Protein AF-A0A923V362-F1 (afdb_monomer_lite)

Radius of gyration: 13.45 Å; chains: 1; bounding box: 31×27×37 Å

Sequence (119 aa):
MTKYFVSGIDTGIGKTFVSAILTEKLHADYWKPIQSGDLEQSDSKTVASLISNKTTFIHPETYRLTQPISPHLSARVDGLSIDLAKMTIPETQNHLIVEGAGGLMVPLNDNDLIIDLIK

pLDDT: mean 95.7, std 3.5, range [75.44, 98.75]

Structure (mmCIF, N/CA/C/O backbone):
data_AF-A0A923V362-F1
#
_entry.id   AF-A0A923V362-F1
#
loop_
_atom_site.group_PDB
_atom_site.id
_atom_site.type_symbol
_atom_site.label_atom_id
_atom_site.label_alt_id
_atom_site.label_comp_id
_atom_site.label_asym_id
_atom_site.label_entity_id
_atom_site.label_seq_id
_atom_site.pdbx_PDB_ins_code
_atom_site.Cartn_x
_atom_site.Cartn_y
_atom_site.Cartn_z
_atom_site.occupancy
_atom_site.B_iso_or_equiv
_atom_site.auth_seq_id
_atom_site.auth_comp_id
_atom_site.auth_asym_id
_atom_site.auth_atom_id
_atom_site.pdbx_PDB_model_num
ATOM 1 N N . MET A 1 1 ? -15.784 -8.197 9.827 1.00 85.31 1 MET A N 1
ATOM 2 C CA . MET A 1 1 ? -15.314 -6.829 9.542 1.00 85.31 1 MET A CA 1
ATOM 3 C C . MET A 1 1 ? -15.283 -6.578 8.048 1.00 85.31 1 MET A C 1
ATOM 5 O O . MET A 1 1 ? -15.047 -7.515 7.293 1.00 85.31 1 MET A O 1
ATOM 9 N N . THR A 1 2 ? -15.550 -5.342 7.633 1.00 95.25 2 THR A N 1
ATOM 10 C CA . THR A 1 2 ? -15.623 -4.953 6.212 1.00 95.25 2 THR A CA 1
ATOM 11 C C . THR A 1 2 ? -14.265 -4.487 5.700 1.00 95.25 2 THR A C 1
ATOM 13 O O . THR A 1 2 ? -13.567 -3.752 6.400 1.00 95.25 2 THR A O 1
ATOM 16 N N . LYS A 1 3 ? -13.921 -4.894 4.477 1.00 96.69 3 LYS A N 1
ATOM 17 C CA . LYS A 1 3 ? -12.735 -4.446 3.744 1.00 96.69 3 LYS A CA 1
ATOM 18 C C . LYS A 1 3 ? -13.170 -3.420 2.702 1.00 96.69 3 LYS A C 1
ATOM 20 O O . LYS A 1 3 ? -14.131 -3.667 1.976 1.00 96.69 3 LYS A O 1
ATOM 25 N N . TYR A 1 4 ? -12.478 -2.293 2.639 1.00 97.44 4 TYR A N 1
ATOM 26 C CA . TYR A 1 4 ? -12.730 -1.224 1.679 1.00 97.44 4 TYR A CA 1
ATOM 27 C C . TYR A 1 4 ? -11.495 -1.042 0.813 1.00 97.44 4 TYR A C 1
ATOM 29 O O . TYR A 1 4 ? -10.394 -0.900 1.339 1.00 97.44 4 TYR A O 1
ATOM 37 N N . PHE A 1 5 ? -11.678 -1.020 -0.503 1.00 97.56 5 PHE A N 1
ATOM 38 C CA . PHE A 1 5 ? -10.605 -0.698 -1.432 1.00 97.56 5 PHE A CA 1
ATOM 39 C C . PHE A 1 5 ? -10.725 0.763 -1.864 1.00 97.56 5 PHE A C 1
ATOM 41 O O . PHE A 1 5 ? -11.736 1.166 -2.444 1.00 97.56 5 PHE A O 1
ATOM 48 N N . VAL A 1 6 ? -9.699 1.561 -1.584 1.00 97.56 6 VAL A N 1
ATOM 49 C CA . VAL A 1 6 ? -9.603 2.957 -2.012 1.00 97.56 6 VAL A CA 1
ATOM 50 C C . VAL A 1 6 ? -8.814 2.996 -3.310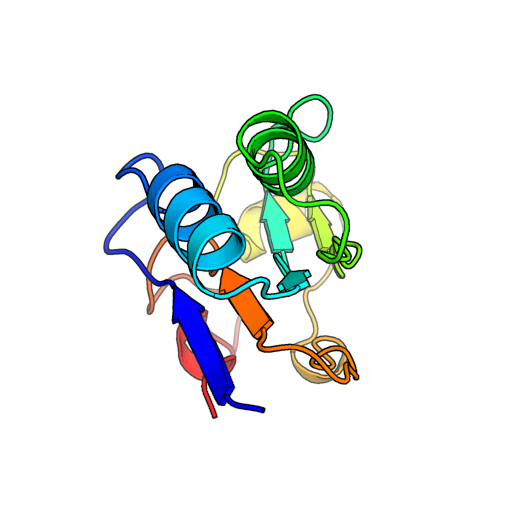 1.00 97.56 6 VAL A C 1
ATOM 52 O O . VAL A 1 6 ? -7.610 2.737 -3.341 1.00 97.56 6 VAL A O 1
ATOM 55 N N . SER A 1 7 ? -9.513 3.331 -4.390 1.00 95.31 7 SER A N 1
ATOM 56 C CA . SER A 1 7 ? -8.922 3.522 -5.710 1.00 95.31 7 SER A CA 1
ATOM 57 C C . SER A 1 7 ? -8.987 4.983 -6.144 1.00 95.31 7 SER A C 1
ATOM 59 O O . SER A 1 7 ? -9.604 5.828 -5.496 1.00 95.31 7 SER A O 1
ATOM 61 N N . GLY A 1 8 ? -8.337 5.283 -7.260 1.00 90.31 8 GLY A N 1
ATOM 62 C CA . GLY A 1 8 ? -8.315 6.597 -7.877 1.00 90.31 8 GLY A CA 1
ATOM 63 C C . GLY A 1 8 ? -8.228 6.496 -9.390 1.00 90.31 8 GLY A C 1
ATOM 64 O O . GLY A 1 8 ? -8.052 5.416 -9.948 1.00 90.31 8 GLY A O 1
ATOM 65 N N . ILE A 1 9 ? -8.345 7.638 -10.056 1.00 89.38 9 ILE A N 1
ATOM 66 C CA . ILE A 1 9 ? -8.104 7.736 -11.500 1.00 89.38 9 ILE A CA 1
ATOM 67 C C . ILE A 1 9 ? -6.638 8.046 -11.820 1.00 89.38 9 ILE A C 1
ATOM 69 O O . ILE A 1 9 ? -6.192 7.754 -12.922 1.00 89.38 9 ILE A O 1
ATOM 73 N N . ASP A 1 10 ? -5.891 8.599 -10.856 1.00 84.38 10 ASP A N 1
ATOM 74 C CA . ASP A 1 10 ? -4.486 8.972 -11.021 1.00 84.38 10 ASP A CA 1
ATOM 75 C C . ASP A 1 10 ? -3.748 9.061 -9.665 1.00 84.38 10 ASP A C 1
ATOM 77 O O . ASP A 1 10 ? -4.324 8.872 -8.582 1.00 84.38 10 ASP A O 1
ATOM 81 N N . THR A 1 11 ? -2.450 9.333 -9.712 1.00 85.12 11 THR A N 1
ATOM 82 C CA . THR A 1 11 ? -1.577 9.643 -8.575 1.00 85.12 11 THR A CA 1
ATOM 83 C C . THR A 1 11 ? -1.797 11.085 -8.105 1.00 85.12 11 THR A C 1
ATOM 85 O O . THR A 1 11 ? -2.177 11.952 -8.880 1.00 85.12 11 THR A O 1
ATOM 88 N N . GLY A 1 12 ? -1.612 11.359 -6.809 1.00 86.62 12 GLY A N 1
ATOM 89 C CA . GLY A 1 12 ? -1.703 12.725 -6.269 1.00 86.62 12 GLY A CA 1
ATOM 90 C C . GLY A 1 12 ? -3.118 13.306 -6.128 1.00 86.62 12 GLY A C 1
ATOM 91 O O . GLY A 1 12 ? -3.267 14.411 -5.624 1.00 86.62 12 GLY A O 1
ATOM 92 N N . ILE A 1 13 ? -4.170 12.563 -6.485 1.00 92.88 13 ILE A N 1
ATOM 93 C CA . ILE A 1 13 ? -5.564 13.047 -6.416 1.00 92.88 13 ILE A CA 1
ATOM 94 C C . ILE A 1 13 ? -6.172 13.064 -4.998 1.00 92.88 13 ILE A C 1
ATOM 96 O O . ILE A 1 13 ? -7.352 13.363 -4.843 1.00 92.88 13 ILE A O 1
ATOM 100 N N . GLY A 1 14 ? -5.403 12.688 -3.970 1.00 95.00 14 GLY A N 1
ATOM 101 C CA . GLY A 1 14 ? -5.858 12.679 -2.574 1.00 95.00 14 GLY A CA 1
ATOM 102 C C . GLY A 1 14 ? -6.316 11.327 -2.011 1.00 95.00 14 GLY A C 1
ATOM 103 O O . GLY A 1 14 ? -6.962 11.317 -0.966 1.00 95.00 14 GLY A O 1
ATOM 104 N N . LYS A 1 15 ? -5.970 10.191 -2.643 1.00 96.62 15 LYS A N 1
ATOM 105 C CA . LYS A 1 15 ? -6.287 8.841 -2.121 1.00 96.62 15 LYS A CA 1
ATOM 106 C C . LYS A 1 15 ? -5.859 8.669 -0.664 1.00 96.62 15 LYS A C 1
ATOM 108 O O . LYS A 1 15 ? -6.704 8.385 0.171 1.00 96.62 15 LYS A O 1
ATOM 113 N N . THR A 1 16 ? -4.599 8.956 -0.352 1.00 97.50 16 THR A N 1
ATOM 114 C CA . THR A 1 16 ? -4.025 8.810 0.992 1.00 97.50 16 THR A CA 1
ATOM 115 C C . THR A 1 16 ? -4.760 9.632 2.048 1.00 97.50 16 THR A C 1
ATOM 117 O O . THR A 1 16 ? -4.980 9.175 3.167 1.00 97.50 16 THR A O 1
ATOM 120 N N . PHE A 1 17 ? -5.201 10.838 1.687 1.00 97.94 17 PHE A N 1
ATOM 121 C CA . PHE A 1 17 ? -5.980 11.690 2.583 1.00 97.94 17 PHE A CA 1
ATOM 122 C C . PHE A 1 17 ? -7.370 11.098 2.856 1.00 97.94 17 PHE A C 1
ATOM 124 O O . PHE A 1 17 ? -7.806 11.036 4.006 1.00 97.94 17 PHE A O 1
ATOM 131 N N . VAL A 1 18 ? -8.047 10.600 1.816 1.00 98.31 18 VAL A N 1
ATOM 132 C CA . VAL A 1 18 ? -9.328 9.891 1.960 1.00 98.31 18 VAL A CA 1
ATOM 133 C C . VAL A 1 18 ? -9.152 8.609 2.775 1.00 98.31 18 VAL A C 1
ATOM 135 O O . VAL A 1 18 ? -9.954 8.354 3.672 1.00 98.31 18 VAL A O 1
ATOM 138 N N . SER A 1 19 ? -8.088 7.841 2.528 1.00 98.56 19 SER A N 1
ATOM 139 C CA . SER A 1 19 ? -7.738 6.663 3.320 1.00 98.56 19 SER A CA 1
ATOM 140 C C . SER A 1 19 ? -7.590 7.019 4.795 1.00 98.56 19 SER A C 1
ATOM 142 O O . SER A 1 19 ? -8.212 6.368 5.622 1.00 98.56 19 SER A O 1
ATOM 144 N N . ALA A 1 20 ? -6.857 8.085 5.137 1.00 98.69 20 ALA A N 1
ATOM 145 C CA . ALA A 1 20 ? -6.697 8.527 6.524 1.00 98.69 20 ALA A CA 1
ATOM 146 C C . ALA A 1 20 ? -8.038 8.874 7.194 1.00 98.69 20 ALA A C 1
ATOM 148 O O . ALA A 1 20 ? -8.281 8.464 8.329 1.00 98.69 20 ALA A O 1
ATOM 149 N N . ILE A 1 21 ? -8.939 9.569 6.487 1.00 98.62 21 ILE A N 1
ATOM 150 C CA . ILE A 1 21 ? -10.287 9.880 6.995 1.00 98.62 21 ILE A CA 1
ATOM 151 C C . ILE A 1 21 ? -11.072 8.597 7.287 1.00 98.62 21 ILE A C 1
ATOM 153 O O . ILE A 1 21 ? -11.686 8.480 8.350 1.00 98.62 21 ILE A O 1
ATOM 157 N N . LEU A 1 22 ? -11.071 7.643 6.351 1.00 98.56 22 LEU A N 1
ATOM 158 C CA . LEU A 1 22 ? -11.789 6.377 6.503 1.00 98.56 22 LEU A CA 1
ATOM 159 C C . LEU A 1 22 ? -11.202 5.540 7.642 1.00 98.56 22 LEU A C 1
ATOM 161 O O . LEU A 1 22 ? -11.956 5.049 8.480 1.00 98.56 22 LEU A O 1
ATOM 165 N N . THR A 1 23 ? -9.875 5.442 7.709 1.00 98.75 23 THR A N 1
ATOM 166 C CA . THR A 1 23 ? -9.136 4.775 8.785 1.00 98.75 23 THR A CA 1
ATOM 167 C C . THR A 1 23 ? -9.518 5.351 10.148 1.00 98.75 23 THR A C 1
ATOM 169 O O . THR A 1 23 ? -9.928 4.605 11.036 1.00 98.75 23 THR A O 1
ATOM 172 N N . GLU A 1 24 ? -9.490 6.680 10.298 1.00 98.56 24 GLU A N 1
ATOM 173 C CA . GLU A 1 24 ? -9.848 7.357 11.550 1.00 98.56 24 GLU A CA 1
ATOM 174 C C . GLU A 1 24 ? -11.309 7.122 11.946 1.00 98.56 24 GLU A C 1
ATOM 176 O O . GLU A 1 24 ? -11.597 6.807 13.100 1.00 98.56 24 GLU A O 1
ATOM 181 N N . LYS A 1 25 ? -12.251 7.292 11.011 1.00 98.31 25 LYS A N 1
ATOM 182 C CA . LYS A 1 25 ? -13.688 7.228 11.326 1.00 98.31 25 LYS A CA 1
ATOM 183 C C . LYS A 1 25 ? -14.211 5.823 11.543 1.00 98.31 25 LYS A C 1
ATOM 185 O O . LYS A 1 25 ? -15.165 5.656 12.297 1.00 98.31 25 LYS A O 1
ATOM 190 N N . LEU A 1 26 ? -13.613 4.836 10.891 1.00 98.00 26 LEU A N 1
ATOM 191 C CA . LEU A 1 26 ? -14.022 3.441 11.017 1.00 98.00 26 LEU A CA 1
ATOM 192 C C . LEU A 1 26 ? -13.208 2.686 12.065 1.00 98.00 26 LEU A C 1
ATOM 194 O O . LEU A 1 26 ? -13.483 1.508 12.282 1.00 98.00 26 LEU A O 1
ATOM 198 N N . HIS A 1 27 ? -12.215 3.334 12.691 1.00 97.62 27 HIS A N 1
ATOM 199 C CA . HIS A 1 27 ? -11.222 2.659 13.529 1.00 97.62 27 HIS A CA 1
ATOM 200 C C . HIS A 1 27 ? -10.621 1.444 12.803 1.00 97.62 27 HIS A C 1
ATOM 202 O O . HIS A 1 27 ? -10.443 0.373 13.386 1.00 97.62 27 HIS A O 1
ATOM 208 N N . ALA A 1 28 ? -10.407 1.601 11.496 1.00 98.50 28 ALA A N 1
ATOM 209 C CA . ALA A 1 28 ? -9.959 0.540 10.616 1.00 98.50 28 ALA A CA 1
ATOM 210 C C . ALA A 1 28 ? -8.441 0.412 10.678 1.00 98.50 28 ALA A C 1
ATOM 212 O O . ALA A 1 28 ? -7.736 1.392 10.881 1.00 98.50 28 ALA A O 1
ATOM 213 N N . ASP A 1 29 ? -7.939 -0.781 10.411 1.00 98.75 29 ASP A N 1
ATOM 214 C CA . ASP A 1 29 ? -6.554 -0.956 10.018 1.00 98.75 29 ASP A CA 1
ATOM 215 C C . ASP A 1 29 ? -6.333 -0.411 8.606 1.00 98.75 29 ASP A C 1
ATOM 217 O O . ASP A 1 29 ? -7.259 -0.321 7.792 1.00 98.75 29 ASP A O 1
ATOM 221 N N . TYR A 1 30 ? -5.084 -0.087 8.297 1.00 98.75 30 TYR A N 1
ATOM 222 C CA . TYR A 1 30 ? -4.685 0.415 6.989 1.00 98.75 30 TYR A CA 1
ATOM 223 C C . TYR A 1 30 ? -3.620 -0.480 6.372 1.00 98.75 30 TYR A C 1
ATOM 225 O O . TYR A 1 30 ? -2.694 -0.920 7.054 1.00 98.75 30 TYR A O 1
ATOM 233 N N . TRP A 1 31 ? -3.726 -0.707 5.068 1.00 98.44 31 TRP A N 1
ATOM 234 C CA . TRP A 1 31 ? -2.714 -1.398 4.290 1.00 98.44 31 TRP A CA 1
ATOM 235 C C . TRP A 1 31 ? -2.584 -0.776 2.904 1.00 98.44 31 TRP A C 1
ATOM 237 O O . TRP A 1 31 ? -3.556 -0.679 2.154 1.00 98.44 31 TRP A O 1
ATOM 247 N N . LYS A 1 32 ? -1.357 -0.410 2.537 1.00 97.69 32 LYS A N 1
ATOM 248 C CA . LYS A 1 32 ? -0.994 -0.074 1.163 1.00 97.69 32 LYS A CA 1
ATOM 249 C C . LYS A 1 32 ? -0.103 -1.191 0.619 1.00 97.69 32 LYS A C 1
ATOM 251 O O . LYS A 1 32 ? 1.063 -1.256 0.998 1.00 97.69 32 LYS A O 1
ATOM 256 N N . PRO A 1 33 ? -0.604 -2.080 -0.256 1.00 97.19 33 PRO A N 1
ATOM 257 C CA . PRO A 1 33 ? 0.162 -3.247 -0.698 1.00 97.19 33 PRO A CA 1
ATOM 258 C C . PRO A 1 33 ? 1.475 -2.870 -1.390 1.00 97.19 33 PRO A C 1
ATOM 260 O O . PRO A 1 33 ? 2.486 -3.558 -1.247 1.00 97.19 33 PRO A O 1
ATOM 263 N N . ILE A 1 34 ? 1.456 -1.771 -2.149 1.00 96.88 34 ILE A N 1
ATOM 264 C CA . ILE A 1 34 ? 2.568 -1.332 -2.988 1.00 96.88 34 ILE A CA 1
ATOM 265 C C . ILE A 1 34 ? 2.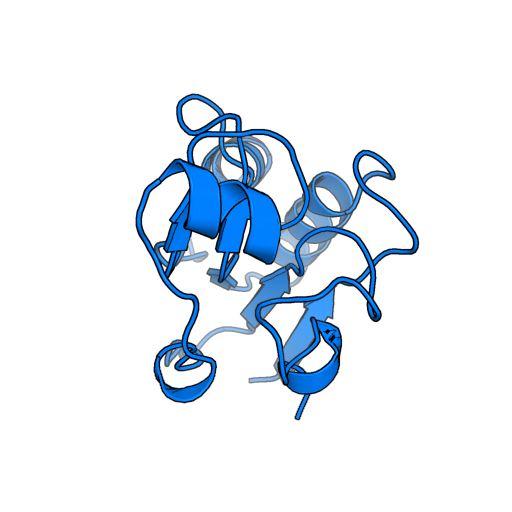808 0.158 -2.774 1.00 96.88 34 ILE A C 1
ATOM 267 O O . ILE A 1 34 ? 1.971 0.981 -3.144 1.00 96.88 34 ILE A O 1
ATOM 271 N N . GLN A 1 35 ? 3.980 0.509 -2.254 1.00 97.00 35 GLN A N 1
ATOM 272 C CA . GLN A 1 35 ? 4.502 1.873 -2.268 1.00 97.00 35 GLN A CA 1
ATOM 273 C C . GLN A 1 35 ? 5.447 2.035 -3.464 1.00 97.00 35 GLN A C 1
ATOM 275 O O . GLN A 1 35 ? 6.333 1.209 -3.668 1.00 97.00 35 GLN A O 1
ATOM 280 N N . SER A 1 36 ? 5.285 3.105 -4.242 1.00 95.19 36 SER A N 1
ATOM 281 C CA . SER A 1 36 ? 6.201 3.461 -5.333 1.00 95.19 36 SER A CA 1
ATOM 282 C C . SER A 1 36 ? 6.647 4.907 -5.177 1.00 95.19 36 SER A C 1
ATOM 284 O O . SER A 1 36 ? 5.833 5.821 -5.293 1.00 95.19 36 SER A O 1
ATOM 286 N N . GLY A 1 37 ? 7.934 5.098 -4.894 1.00 93.38 37 GLY A N 1
ATOM 287 C CA . GLY A 1 37 ? 8.500 6.392 -4.536 1.00 93.38 37 GLY A CA 1
ATOM 288 C C . GLY A 1 37 ? 8.236 6.784 -3.082 1.00 93.38 37 GLY A C 1
ATOM 289 O O . GLY A 1 37 ? 7.431 6.169 -2.382 1.00 93.38 37 GLY A O 1
ATOM 290 N N . ASP A 1 38 ? 8.954 7.817 -2.644 1.00 88.81 38 ASP A N 1
ATOM 291 C CA . ASP A 1 38 ? 8.824 8.458 -1.329 1.00 88.81 38 ASP A CA 1
ATOM 292 C C . ASP A 1 38 ? 8.773 7.473 -0.140 1.00 88.81 38 ASP A C 1
ATOM 294 O O . ASP A 1 38 ? 7.815 7.399 0.624 1.00 88.81 38 ASP A O 1
ATOM 298 N N . LEU A 1 39 ? 9.816 6.648 0.002 1.00 90.25 39 LEU A N 1
ATOM 299 C CA . LEU A 1 39 ? 9.897 5.649 1.080 1.00 90.25 39 LEU A CA 1
ATOM 300 C C . LEU A 1 39 ? 10.124 6.282 2.467 1.00 90.25 39 LEU A C 1
ATOM 302 O O . LEU A 1 39 ? 9.808 5.670 3.499 1.00 90.25 39 LEU A O 1
ATOM 306 N N . GLU A 1 40 ? 10.660 7.503 2.493 1.00 90.06 40 GLU A N 1
ATOM 307 C CA . GLU A 1 40 ? 10.877 8.273 3.716 1.00 90.06 40 GLU A CA 1
ATOM 308 C C . GLU A 1 40 ? 9.578 8.881 4.240 1.00 90.06 40 GLU A C 1
ATOM 310 O O . GLU A 1 40 ? 9.354 8.830 5.450 1.00 90.06 40 GLU A O 1
ATOM 315 N N . GLN A 1 41 ? 8.682 9.327 3.357 1.00 92.00 41 GLN A N 1
ATOM 316 C CA . GLN A 1 41 ? 7.365 9.844 3.715 1.00 92.00 41 GLN A CA 1
ATOM 317 C C . GLN A 1 41 ? 6.241 9.046 3.035 1.00 92.00 41 GLN A C 1
ATOM 319 O O . GLN A 1 41 ? 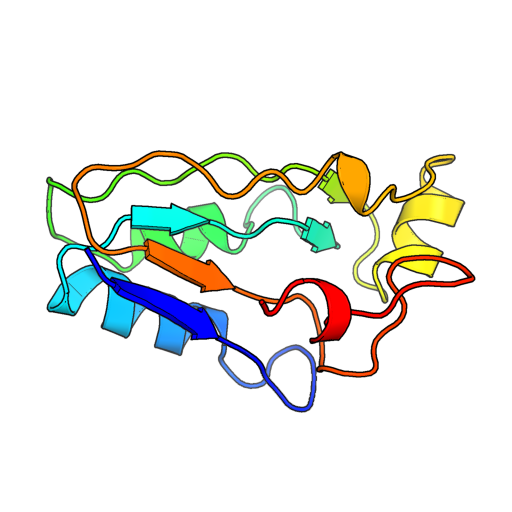5.344 9.600 2.407 1.00 92.00 41 GLN A O 1
ATOM 324 N N . SER A 1 42 ? 6.273 7.716 3.198 1.00 96.12 42 SER A N 1
ATOM 325 C CA . SER A 1 42 ? 5.292 6.830 2.564 1.00 96.12 42 SER A CA 1
ATOM 326 C C . SER A 1 42 ? 3.854 7.144 2.977 1.00 96.12 42 SER A C 1
ATOM 328 O O . SER A 1 42 ? 3.583 7.734 4.028 1.00 96.12 42 SER A O 1
ATOM 330 N N . ASP A 1 43 ? 2.901 6.686 2.174 1.00 97.31 43 ASP A N 1
ATOM 331 C CA . ASP A 1 43 ? 1.479 6.877 2.446 1.00 97.31 43 ASP A CA 1
ATOM 332 C C . ASP A 1 43 ? 1.081 6.267 3.793 1.00 97.31 43 ASP A C 1
ATOM 334 O O . ASP A 1 43 ? 0.341 6.890 4.544 1.00 97.31 43 ASP A O 1
ATOM 338 N N . SER A 1 44 ? 1.658 5.120 4.163 1.00 97.94 44 SER A N 1
ATOM 339 C CA . SER A 1 44 ? 1.491 4.506 5.486 1.00 97.94 44 SER A CA 1
ATOM 340 C C . SER A 1 44 ? 1.908 5.446 6.622 1.00 97.94 44 SER A C 1
ATOM 342 O O . SER A 1 44 ? 1.190 5.576 7.614 1.00 97.94 44 SER A O 1
ATOM 344 N N . LYS A 1 45 ? 3.044 6.147 6.476 1.00 97.81 45 LYS A N 1
ATOM 345 C CA . LYS A 1 45 ? 3.509 7.153 7.449 1.00 97.81 45 LYS A CA 1
ATOM 346 C C . LYS A 1 45 ? 2.600 8.383 7.463 1.00 97.81 45 LYS A C 1
ATOM 348 O O . LYS A 1 45 ? 2.339 8.934 8.528 1.00 97.81 45 LYS A O 1
ATOM 353 N N . THR A 1 46 ? 2.104 8.793 6.299 1.00 97.69 46 THR A N 1
ATOM 354 C CA . THR A 1 46 ? 1.167 9.916 6.161 1.00 97.69 46 THR A CA 1
ATOM 355 C C . THR A 1 46 ? -0.183 9.602 6.803 1.00 97.69 46 THR A C 1
ATOM 357 O O . THR A 1 46 ? -0.710 10.414 7.551 1.00 97.69 46 THR A O 1
ATOM 360 N N . VAL A 1 47 ? -0.733 8.406 6.591 1.00 98.50 47 VAL A N 1
ATOM 361 C CA . VAL A 1 47 ? -1.953 7.959 7.273 1.00 98.50 47 VAL A CA 1
ATOM 362 C C . VAL A 1 47 ? -1.720 7.916 8.778 1.00 98.50 47 VAL A C 1
ATOM 364 O O . VAL A 1 47 ? -2.501 8.502 9.520 1.00 98.50 47 VAL A O 1
ATOM 367 N N . ALA A 1 48 ? -0.618 7.315 9.234 1.00 98.19 48 ALA A N 1
ATOM 368 C CA . ALA A 1 48 ? -0.288 7.242 10.656 1.00 98.19 48 ALA A CA 1
ATOM 369 C C . ALA A 1 48 ? -0.182 8.623 11.333 1.00 98.19 48 ALA A C 1
ATOM 371 O O . ALA A 1 48 ? -0.533 8.747 12.503 1.00 98.19 48 ALA A O 1
ATOM 372 N N . SER A 1 49 ? 0.288 9.656 10.623 1.00 97.94 49 SER A N 1
ATOM 373 C CA . SER A 1 49 ? 0.420 11.013 11.173 1.00 97.94 49 SER A CA 1
ATOM 374 C C . SER A 1 49 ? -0.878 11.827 11.157 1.00 97.94 49 SER A C 1
ATOM 376 O O . SER A 1 49 ? -0.989 12.801 11.901 1.00 97.94 49 SER A O 1
ATOM 378 N N . LEU A 1 50 ? -1.851 11.447 10.324 1.00 98.31 50 LEU A N 1
ATOM 379 C CA . LEU A 1 50 ? -3.131 12.146 10.168 1.00 98.31 50 LEU A CA 1
ATOM 380 C C . LEU A 1 50 ? -4.256 11.576 11.042 1.00 98.31 50 LEU A C 1
ATOM 382 O O . LEU A 1 50 ? -5.286 12.232 11.209 1.00 98.31 50 LEU A O 1
ATOM 386 N N . ILE A 1 51 ? -4.082 10.372 11.585 1.00 98.44 51 ILE A N 1
ATOM 387 C CA . ILE A 1 51 ? -5.051 9.732 12.481 1.00 98.44 51 ILE A CA 1
ATOM 388 C C . ILE A 1 51 ? -4.729 10.016 13.955 1.00 98.44 51 ILE A C 1
ATOM 390 O O . ILE A 1 51 ? -3.583 10.265 14.324 1.00 98.44 51 ILE A O 1
ATOM 394 N N . SER A 1 52 ? -5.747 9.969 14.817 1.00 98.25 52 SER A N 1
ATOM 395 C CA . SER A 1 52 ? -5.604 10.196 16.265 1.00 98.25 52 SER A CA 1
ATOM 396 C C . SER A 1 52 ? -6.076 9.016 17.115 1.00 98.25 52 SER A C 1
ATOM 398 O O . SER A 1 52 ? -5.728 8.908 18.297 1.00 98.25 52 SER A O 1
ATOM 400 N N . ASN A 1 53 ? -6.855 8.108 16.522 1.00 96.69 53 ASN A N 1
ATOM 401 C CA . ASN A 1 53 ? -7.295 6.895 17.190 1.00 96.69 53 ASN A CA 1
ATOM 402 C C . ASN A 1 53 ? -6.109 5.963 17.519 1.00 96.69 53 ASN A C 1
ATOM 404 O O . ASN A 1 53 ? -5.092 5.947 16.832 1.00 96.69 53 ASN A O 1
ATOM 408 N N . LYS A 1 54 ? -6.251 5.160 18.579 1.00 95.62 54 LYS A N 1
ATOM 409 C CA . LYS A 1 54 ? -5.176 4.289 19.098 1.00 95.62 54 LYS A CA 1
ATOM 410 C C . LYS A 1 54 ? -5.363 2.805 18.774 1.00 95.62 54 LYS A C 1
ATOM 412 O O . LYS A 1 54 ? -4.608 1.978 19.272 1.00 95.62 54 LYS A O 1
ATOM 417 N N . THR A 1 55 ? -6.404 2.464 18.020 1.00 96.12 55 THR A N 1
ATOM 418 C CA . THR A 1 55 ? -6.791 1.074 17.734 1.00 96.12 55 THR A CA 1
ATOM 419 C C . THR A 1 55 ? -6.336 0.608 16.358 1.00 96.12 55 THR A C 1
ATOM 421 O O . THR A 1 55 ? -6.235 -0.594 16.143 1.00 96.12 55 THR A O 1
ATOM 424 N N . THR A 1 56 ? -6.070 1.548 15.449 1.00 98.31 56 THR A N 1
ATOM 425 C CA . THR A 1 56 ? -5.583 1.277 14.094 1.00 98.31 56 THR A CA 1
ATOM 426 C C . THR A 1 56 ? -4.221 0.598 14.131 1.00 98.31 56 THR A C 1
ATOM 428 O O . THR A 1 56 ? -3.279 1.116 14.736 1.00 98.31 56 THR A O 1
ATOM 431 N N . PHE A 1 57 ? -4.087 -0.502 13.397 1.00 98.44 57 PHE A N 1
ATOM 432 C CA . PHE A 1 57 ? -2.793 -1.043 13.009 1.00 98.44 57 PHE A CA 1
ATOM 433 C C . 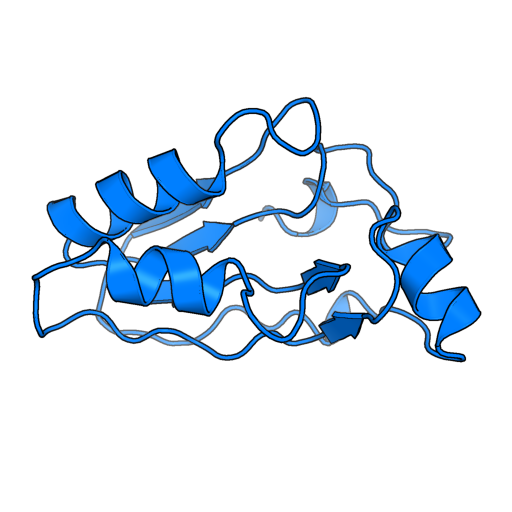PHE A 1 57 ? -2.472 -0.686 11.549 1.00 98.44 57 PHE A C 1
ATOM 435 O O . PHE A 1 57 ? -3.304 -0.832 10.651 1.00 98.44 57 PHE A O 1
ATOM 442 N N . ILE A 1 58 ? -1.250 -0.204 11.315 1.00 98.44 58 ILE A N 1
ATOM 443 C CA . ILE A 1 58 ? -0.726 0.098 9.979 1.00 98.44 58 ILE A CA 1
ATOM 444 C C . ILE A 1 58 ? 0.071 -1.118 9.509 1.00 98.44 58 ILE A C 1
ATOM 446 O O . ILE A 1 58 ? 1.175 -1.373 9.996 1.00 98.44 58 ILE A O 1
ATOM 450 N N . HIS A 1 59 ? -0.497 -1.884 8.582 1.00 98.44 59 HIS A N 1
ATOM 451 C CA . HIS A 1 59 ? 0.149 -3.070 8.029 1.00 98.44 59 HIS A CA 1
ATOM 452 C C . HIS A 1 59 ? 1.286 -2.669 7.081 1.00 98.44 59 HIS A C 1
ATOM 454 O O . HIS A 1 59 ? 1.119 -1.727 6.300 1.00 98.44 59 HIS A O 1
ATOM 460 N N . PRO A 1 60 ? 2.434 -3.370 7.116 1.00 97.12 60 PRO A N 1
ATOM 461 C CA . PRO A 1 60 ? 3.564 -3.058 6.252 1.00 97.12 60 PRO A CA 1
ATOM 462 C C . PRO A 1 60 ? 3.218 -3.275 4.777 1.00 97.12 60 PRO A C 1
ATOM 464 O O . PRO A 1 60 ? 2.434 -4.161 4.422 1.00 97.12 60 PRO A O 1
ATOM 467 N N . GLU A 1 61 ? 3.843 -2.485 3.908 1.00 97.56 61 GLU A N 1
ATOM 468 C CA . GLU A 1 61 ? 3.708 -2.677 2.469 1.00 97.56 61 GLU A CA 1
ATOM 469 C C . GLU A 1 61 ? 4.363 -4.001 2.048 1.00 97.56 61 GLU A C 1
ATOM 471 O O . GLU A 1 61 ? 5.427 -4.370 2.549 1.00 97.56 61 GLU A O 1
ATOM 476 N N . THR A 1 62 ? 3.756 -4.713 1.100 1.00 97.38 62 THR A N 1
ATOM 477 C CA . THR A 1 62 ? 4.350 -5.932 0.524 1.00 97.38 62 THR A CA 1
ATOM 478 C C . THR A 1 62 ? 5.523 -5.579 -0.382 1.00 97.38 62 THR A C 1
ATOM 480 O O . THR A 1 62 ? 6.544 -6.264 -0.381 1.00 97.38 62 THR A O 1
ATOM 483 N N . TYR A 1 63 ? 5.386 -4.489 -1.140 1.00 97.50 63 TYR A N 1
ATOM 484 C CA . TYR A 1 63 ? 6.419 -3.976 -2.031 1.00 97.50 63 TYR A CA 1
ATOM 485 C C . TYR A 1 63 ? 6.692 -2.502 -1.746 1.00 97.50 63 TYR A C 1
ATOM 487 O O . TYR A 1 63 ? 5.781 -1.674 -1.736 1.00 97.50 63 TYR A O 1
ATOM 495 N N . ARG A 1 64 ? 7.972 -2.175 -1.554 1.00 97.62 64 ARG A N 1
ATOM 496 C CA . ARG A 1 64 ? 8.480 -0.812 -1.365 1.00 97.62 64 ARG A CA 1
ATOM 497 C C . ARG A 1 64 ? 9.444 -0.509 -2.502 1.00 97.62 64 ARG A C 1
ATOM 499 O O . ARG A 1 64 ? 10.555 -1.027 -2.501 1.00 97.62 64 ARG A O 1
ATOM 506 N N . LEU A 1 65 ? 8.987 0.276 -3.470 1.00 97.88 65 LEU A N 1
ATOM 507 C CA . LEU A 1 65 ? 9.698 0.538 -4.718 1.00 97.88 65 LEU A CA 1
ATOM 508 C C . LEU A 1 65 ? 10.274 1.957 -4.726 1.00 97.88 65 LEU A C 1
ATOM 510 O O . LEU A 1 65 ? 9.636 2.889 -4.228 1.00 97.88 65 LEU A O 1
ATOM 514 N N . THR A 1 66 ? 11.475 2.139 -5.271 1.00 96.69 66 THR A N 1
ATOM 515 C CA . THR A 1 66 ? 12.261 3.369 -5.078 1.00 96.69 66 THR A CA 1
ATOM 516 C C . THR A 1 66 ? 11.797 4.537 -5.940 1.00 96.69 66 THR A C 1
ATOM 518 O O . THR A 1 66 ? 11.862 5.685 -5.502 1.00 96.69 66 THR A O 1
ATOM 521 N N . GLN A 1 67 ? 11.310 4.271 -7.154 1.00 96.50 67 GLN A N 1
ATOM 522 C CA . GLN A 1 67 ? 10.989 5.319 -8.122 1.00 96.50 67 GLN A CA 1
ATOM 523 C C . GLN A 1 67 ? 9.514 5.743 -8.046 1.00 96.50 67 GLN A C 1
ATOM 525 O O . GLN A 1 67 ? 8.639 4.868 -7.987 1.00 96.50 67 GLN A O 1
ATOM 530 N N . PRO A 1 68 ? 9.206 7.055 -8.126 1.00 93.50 68 PRO A N 1
ATOM 531 C CA . PRO A 1 68 ? 7.842 7.590 -8.129 1.00 93.50 68 PRO A CA 1
ATOM 532 C C . PRO A 1 68 ? 7.183 7.452 -9.515 1.00 93.50 68 PRO A C 1
ATOM 534 O O . PRO A 1 68 ? 6.762 8.424 -10.136 1.00 93.50 68 PRO A O 1
ATOM 537 N N . ILE A 1 69 ? 7.135 6.225 -10.025 1.00 93.88 69 ILE A N 1
ATOM 538 C CA . ILE A 1 69 ? 6.531 5.845 -11.308 1.00 93.88 69 ILE A CA 1
ATOM 539 C C . ILE A 1 69 ? 5.596 4.652 -11.090 1.00 93.88 69 ILE A C 1
ATOM 541 O O . ILE A 1 69 ? 5.524 4.105 -9.990 1.00 93.88 69 ILE A O 1
ATOM 545 N N . SER A 1 70 ? 4.867 4.234 -12.128 1.00 94.50 70 SER A N 1
ATOM 546 C CA . SER A 1 70 ? 3.946 3.093 -12.033 1.00 94.50 70 SER A CA 1
ATOM 547 C C . SER A 1 70 ? 4.634 1.840 -11.457 1.00 94.50 70 SER A C 1
ATOM 549 O O . SER A 1 70 ? 5.785 1.588 -11.838 1.00 94.50 70 SER A O 1
ATOM 551 N N . PRO A 1 71 ? 3.937 1.019 -10.645 1.00 96.19 71 PRO A N 1
ATOM 552 C CA . PRO A 1 71 ? 4.509 -0.129 -9.943 1.00 96.19 71 PRO A CA 1
ATOM 553 C C . PRO A 1 71 ? 5.407 -1.028 -10.794 1.00 96.19 71 PRO A C 1
ATOM 555 O O . PRO A 1 71 ? 6.557 -1.243 -10.422 1.00 96.19 71 PRO A O 1
ATOM 558 N N . HIS A 1 72 ? 4.944 -1.483 -11.964 1.00 96.88 72 HIS A N 1
ATOM 559 C CA . HIS A 1 72 ? 5.746 -2.364 -12.822 1.00 96.88 72 HIS A CA 1
ATOM 560 C C . HIS A 1 72 ? 7.080 -1.735 -13.273 1.00 96.88 72 HIS A C 1
ATOM 562 O O . HIS A 1 72 ? 8.105 -2.412 -13.278 1.00 96.88 72 HIS A O 1
ATOM 568 N N . LEU A 1 73 ? 7.104 -0.441 -13.624 1.00 97.00 73 LEU A N 1
ATOM 569 C CA . LEU A 1 73 ? 8.339 0.246 -14.019 1.00 97.00 73 LEU A CA 1
ATOM 570 C C . LEU A 1 73 ? 9.265 0.443 -12.823 1.00 97.00 73 LEU A C 1
ATOM 572 O O . LEU A 1 73 ? 10.465 0.221 -12.950 1.00 97.00 73 LEU A O 1
ATOM 576 N N . SER A 1 74 ? 8.714 0.838 -11.673 1.00 97.50 74 SER A N 1
ATOM 577 C CA . SER A 1 74 ? 9.497 1.048 -10.452 1.00 97.50 74 SER A CA 1
ATOM 578 C C . SER A 1 74 ? 10.142 -0.266 -9.997 1.00 97.50 74 SER A C 1
ATOM 580 O O . SER A 1 74 ? 11.345 -0.318 -9.762 1.00 97.50 74 SER A O 1
ATOM 582 N N . ALA A 1 75 ? 9.385 -1.367 -10.034 1.00 97.81 75 ALA A N 1
ATOM 583 C CA . ALA A 1 75 ? 9.897 -2.705 -9.762 1.00 97.81 75 ALA A CA 1
ATOM 584 C C . ALA A 1 75 ? 11.005 -3.115 -10.739 1.00 97.81 75 ALA A C 1
ATOM 586 O O . ALA A 1 75 ? 12.044 -3.594 -10.298 1.00 97.81 75 ALA A O 1
ATOM 587 N N . ARG A 1 76 ? 10.841 -2.866 -12.046 1.00 97.50 76 ARG A N 1
ATOM 588 C CA . ARG A 1 76 ? 11.893 -3.143 -13.041 1.00 97.50 76 ARG A CA 1
ATOM 589 C C . ARG A 1 76 ? 13.179 -2.362 -12.765 1.00 97.50 76 ARG A C 1
ATOM 591 O O . ARG A 1 76 ? 14.255 -2.938 -12.895 1.00 97.50 76 ARG A O 1
ATOM 598 N N . VAL A 1 77 ? 13.080 -1.084 -12.384 1.00 97.88 77 VAL A N 1
ATOM 599 C CA . VAL A 1 77 ? 14.251 -0.271 -11.998 1.00 97.88 77 VAL A CA 1
ATOM 600 C C . VAL A 1 77 ? 14.941 -0.860 -10.767 1.00 97.88 77 VAL A C 1
ATOM 602 O O . VAL A 1 77 ? 16.166 -0.931 -10.731 1.00 97.88 77 VAL A O 1
ATOM 605 N N . ASP A 1 78 ? 14.162 -1.356 -9.810 1.00 97.69 78 ASP A N 1
ATOM 606 C CA . ASP A 1 78 ? 14.668 -1.981 -8.586 1.00 97.69 78 ASP A CA 1
ATOM 607 C C . ASP A 1 78 ? 15.157 -3.430 -8.788 1.00 97.69 78 ASP A C 1
ATOM 609 O O . ASP A 1 78 ? 15.590 -4.077 -7.835 1.00 97.69 78 ASP A O 1
ATOM 613 N N . GLY A 1 79 ? 15.089 -3.972 -10.011 1.00 97.50 79 GLY A N 1
ATOM 614 C CA . GLY A 1 79 ? 15.431 -5.370 -10.297 1.00 97.50 79 GLY A CA 1
ATOM 615 C C . GLY A 1 79 ? 14.457 -6.382 -9.678 1.00 97.50 79 GLY A C 1
ATOM 616 O O . GLY A 1 79 ? 14.812 -7.542 -9.465 1.00 97.50 79 GLY A O 1
ATOM 617 N N . LEU A 1 8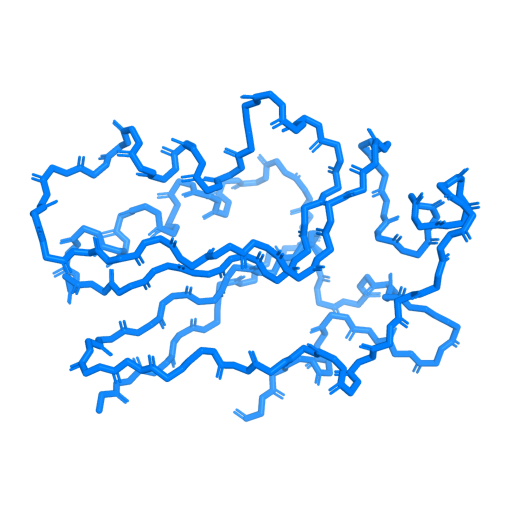0 ? 13.235 -5.948 -9.375 1.00 96.62 80 LEU A N 1
ATOM 618 C CA . LEU A 1 80 ? 12.159 -6.731 -8.778 1.00 96.62 80 LEU A CA 1
ATOM 619 C C . LEU A 1 80 ? 11.073 -7.064 -9.809 1.00 96.62 80 LEU A C 1
ATOM 621 O O . LEU A 1 80 ? 10.887 -6.378 -10.813 1.00 9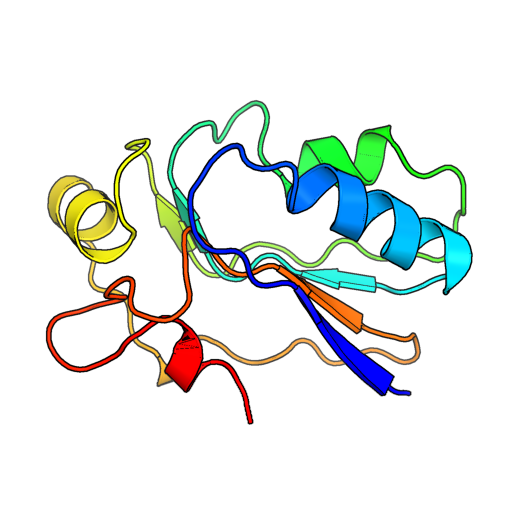6.62 80 LEU A O 1
ATOM 625 N N . SER A 1 81 ? 10.299 -8.105 -9.512 1.00 95.00 81 SER A N 1
ATOM 626 C CA . SER A 1 81 ? 9.047 -8.407 -10.205 1.00 95.00 81 SER A CA 1
ATOM 627 C C . SER A 1 81 ? 7.916 -8.517 -9.187 1.00 95.00 81 SER A C 1
ATOM 629 O O . SER A 1 81 ? 8.067 -9.164 -8.142 1.00 95.00 81 SER A O 1
ATOM 631 N N . ILE A 1 82 ? 6.801 -7.844 -9.472 1.00 97.25 82 ILE A N 1
ATOM 632 C CA . ILE A 1 82 ? 5.614 -7.861 -8.617 1.00 97.25 82 ILE A CA 1
ATOM 633 C C . ILE A 1 82 ? 4.827 -9.134 -8.912 1.00 97.25 82 ILE A C 1
ATOM 635 O O . ILE A 1 82 ? 4.440 -9.383 -10.050 1.00 97.25 82 ILE A O 1
ATOM 639 N N . ASP A 1 83 ? 4.578 -9.919 -7.870 1.00 96.38 83 ASP A N 1
ATOM 640 C CA . ASP A 1 83 ? 3.823 -11.164 -7.931 1.00 96.38 83 ASP A CA 1
ATOM 641 C C . ASP A 1 83 ? 2.509 -10.975 -7.170 1.00 96.38 83 ASP A C 1
ATOM 643 O O . ASP A 1 83 ? 2.508 -10.780 -5.949 1.00 96.38 83 ASP A O 1
ATOM 647 N N . LEU A 1 84 ? 1.391 -11.020 -7.898 1.00 94.38 84 LEU A N 1
ATOM 648 C CA . LEU A 1 84 ? 0.056 -10.841 -7.335 1.00 94.38 84 LEU A CA 1
ATOM 649 C C . LEU A 1 84 ? -0.245 -11.879 -6.243 1.00 94.38 84 LEU A C 1
ATOM 651 O O . LEU A 1 84 ? -0.933 -11.566 -5.272 1.00 94.38 84 LEU A O 1
ATOM 655 N N . ALA A 1 85 ? 0.324 -13.087 -6.332 1.00 94.12 85 ALA A N 1
ATOM 656 C CA . ALA A 1 85 ? 0.131 -14.134 -5.331 1.00 94.12 85 ALA A CA 1
ATOM 657 C C . ALA A 1 85 ? 0.751 -13.790 -3.965 1.00 94.12 85 ALA A C 1
ATOM 659 O O . ALA A 1 85 ? 0.360 -14.375 -2.955 1.00 94.12 85 ALA A O 1
ATOM 660 N N . LYS A 1 86 ? 1.684 -12.830 -3.906 1.00 94.56 86 LYS A N 1
ATOM 661 C CA . LYS A 1 86 ? 2.285 -12.344 -2.651 1.00 94.56 86 LYS A CA 1
ATOM 662 C C . LYS A 1 86 ? 1.471 -11.235 -1.980 1.00 94.56 86 LYS A C 1
ATOM 664 O O . LYS A 1 86 ? 1.788 -10.853 -0.856 1.00 94.56 86 LYS A O 1
ATOM 669 N N . MET A 1 87 ? 0.419 -10.733 -2.632 1.00 92.81 87 MET A N 1
ATOM 670 C CA . MET A 1 87 ? -0.465 -9.680 -2.116 1.00 92.81 87 MET A CA 1
ATOM 671 C C . MET A 1 87 ? -1.530 -10.263 -1.182 1.00 92.81 87 MET A C 1
ATOM 673 O O . MET A 1 87 ? -2.734 -10.180 -1.432 1.00 92.81 87 MET A O 1
ATOM 677 N N . THR A 1 88 ? -1.083 -10.895 -0.100 1.00 93.19 88 THR A N 1
ATOM 678 C CA . THR A 1 88 ? -1.977 -11.486 0.896 1.00 93.19 88 THR A CA 1
ATOM 679 C C . THR A 1 88 ? -2.618 -10.385 1.728 1.00 93.19 88 THR A C 1
ATOM 681 O O . THR A 1 88 ? -1.928 -9.661 2.443 1.00 93.19 88 THR A O 1
ATOM 684 N N . ILE A 1 89 ? -3.947 -10.276 1.653 1.00 93.88 89 ILE A N 1
ATOM 685 C CA . ILE A 1 89 ? -4.714 -9.323 2.461 1.00 93.88 89 ILE A CA 1
ATOM 686 C C . ILE A 1 89 ? -4.455 -9.614 3.950 1.00 93.88 89 ILE A C 1
ATOM 688 O O . ILE A 1 89 ? -4.702 -10.748 4.371 1.00 93.88 89 ILE A O 1
ATOM 692 N N . PRO A 1 90 ? -4.020 -8.624 4.750 1.00 95.38 90 PRO A N 1
ATOM 693 C CA . PRO A 1 90 ? -3.762 -8.827 6.167 1.00 95.38 90 PRO A CA 1
ATOM 694 C C . PRO A 1 90 ? -4.986 -9.324 6.942 1.00 95.38 90 PRO A C 1
ATOM 696 O O . PRO A 1 90 ? -6.120 -8.885 6.715 1.00 95.38 90 PRO A O 1
ATOM 699 N N . GLU A 1 91 ? -4.748 -10.230 7.888 1.00 94.81 91 GLU A N 1
ATOM 700 C CA . GLU A 1 91 ? -5.763 -10.661 8.844 1.00 94.81 91 GLU A CA 1
ATOM 701 C C . GLU A 1 91 ? -5.898 -9.627 9.963 1.00 94.81 91 GLU A C 1
ATOM 703 O O . GLU A 1 91 ? -4.914 -9.204 10.567 1.00 94.81 91 GLU A O 1
ATOM 708 N N . THR A 1 92 ? -7.132 -9.216 10.249 1.00 95.94 92 THR A N 1
ATOM 709 C CA . THR A 1 92 ? -7.423 -8.255 11.312 1.00 95.94 92 THR A CA 1
ATOM 710 C C . THR A 1 92 ? -8.832 -8.443 11.865 1.00 95.94 92 THR A C 1
ATOM 712 O O . THR A 1 92 ? -9.736 -8.925 11.177 1.00 95.94 92 THR A O 1
ATOM 715 N N . GLN A 1 93 ? -9.006 -8.057 13.130 1.00 95.56 93 GLN A N 1
ATOM 716 C CA . GLN A 1 93 ? -10.302 -7.975 13.802 1.00 95.56 93 GLN A CA 1
ATOM 717 C C . GLN A 1 93 ? -10.966 -6.602 13.639 1.00 95.56 93 GLN A C 1
ATOM 719 O O . GLN A 1 93 ? -12.087 -6.449 14.107 1.00 95.56 93 GLN A O 1
ATOM 724 N N . ASN A 1 94 ? -10.320 -5.633 12.979 1.00 96.56 94 ASN A N 1
ATOM 725 C CA . ASN A 1 94 ? -10.874 -4.317 12.645 1.00 96.56 94 ASN A CA 1
ATOM 726 C C . ASN A 1 94 ? -11.411 -4.289 11.203 1.00 96.56 94 ASN A C 1
ATOM 728 O O . ASN A 1 94 ? -11.214 -5.220 10.418 1.00 96.56 94 ASN A O 1
ATOM 732 N N . HIS A 1 95 ? -12.096 -3.206 10.827 1.00 97.88 95 HIS A N 1
ATOM 733 C CA . HIS A 1 95 ? -12.248 -2.863 9.409 1.00 97.88 95 HIS A CA 1
ATOM 734 C C . HIS A 1 95 ? -10.867 -2.724 8.751 1.00 97.88 95 HIS A C 1
ATOM 736 O O . HIS A 1 95 ? -9.887 -2.483 9.446 1.00 97.88 95 HIS A O 1
ATOM 742 N N . LEU A 1 96 ? -10.777 -2.859 7.428 1.00 98.44 96 LEU A N 1
ATOM 743 C CA . LEU A 1 96 ? -9.509 -2.693 6.710 1.00 98.44 96 LEU A CA 1
ATOM 744 C C . LEU A 1 96 ? -9.684 -1.738 5.533 1.00 98.44 96 LEU A C 1
ATOM 746 O O . LEU A 1 96 ? -10.545 -1.964 4.680 1.00 98.44 96 LEU A O 1
ATOM 750 N N . ILE A 1 97 ? -8.844 -0.710 5.476 1.00 98.62 97 ILE A N 1
ATOM 751 C CA . ILE A 1 97 ? -8.673 0.160 4.315 1.00 98.62 97 ILE A CA 1
ATOM 752 C C . ILE A 1 97 ? -7.482 -0.349 3.508 1.00 98.62 97 ILE A C 1
ATOM 754 O O . ILE A 1 97 ? -6.354 -0.355 3.997 1.00 98.62 97 ILE A O 1
ATOM 758 N N . VAL A 1 98 ? -7.741 -0.770 2.273 1.00 98.12 98 VAL A N 1
ATOM 759 C CA . VAL A 1 98 ? -6.719 -1.161 1.300 1.00 98.12 98 VAL A CA 1
ATOM 760 C C . VAL A 1 98 ? -6.557 -0.029 0.294 1.00 98.12 98 VAL A C 1
ATOM 762 O O . VAL A 1 98 ? -7.488 0.264 -0.454 1.00 98.12 98 VAL A O 1
ATOM 765 N N . GLU A 1 99 ? -5.397 0.618 0.267 1.00 97.88 99 GLU A N 1
ATOM 766 C CA . GLU A 1 99 ? -5.116 1.707 -0.672 1.00 97.88 99 GLU A CA 1
ATOM 767 C C . GLU A 1 99 ? -4.371 1.205 -1.912 1.00 97.88 99 GLU A C 1
ATOM 769 O O . GLU A 1 99 ? -3.264 0.673 -1.820 1.00 97.88 99 GLU A O 1
ATOM 774 N N . GLY A 1 100 ? -4.965 1.404 -3.091 1.00 95.75 100 GLY A N 1
ATOM 775 C CA . GLY A 1 100 ? -4.324 1.102 -4.369 1.00 95.75 100 GLY A CA 1
ATOM 776 C C . GLY A 1 100 ? -3.271 2.140 -4.777 1.00 95.75 100 GLY A C 1
ATOM 777 O O . GLY A 1 100 ? -3.351 3.319 -4.429 1.00 95.75 100 GLY A O 1
ATOM 778 N N . ALA A 1 101 ? -2.298 1.721 -5.588 1.00 93.25 101 ALA A N 1
ATOM 779 C CA . ALA A 1 101 ? -1.312 2.611 -6.202 1.00 93.25 101 ALA A CA 1
ATOM 780 C C . ALA A 1 101 ? -1.788 3.087 -7.586 1.00 93.25 101 ALA A C 1
ATOM 782 O O . ALA A 1 101 ? -2.198 2.284 -8.417 1.00 93.25 101 ALA A O 1
ATOM 783 N N . GLY A 1 102 ? -1.715 4.393 -7.863 1.00 91.56 102 GLY A N 1
ATOM 784 C CA . GLY A 1 102 ? -2.169 4.943 -9.148 1.00 91.56 102 GLY A CA 1
ATOM 785 C C . GLY A 1 102 ? -3.678 4.768 -9.372 1.00 91.56 102 GLY A C 1
ATOM 786 O O . GLY A 1 102 ? -4.464 5.090 -8.474 1.00 91.56 102 GLY A O 1
ATOM 787 N N . GLY A 1 103 ? -4.068 4.314 -10.566 1.00 93.44 103 GLY A N 1
ATOM 788 C CA . GLY A 1 103 ? -5.454 4.007 -10.924 1.00 93.44 103 GLY A CA 1
ATOM 789 C C . GLY A 1 103 ? -5.701 2.528 -11.229 1.00 93.44 103 GLY A C 1
ATOM 790 O O . GLY A 1 103 ? -4.771 1.732 -11.281 1.00 93.44 103 GLY A O 1
ATOM 791 N N . LEU A 1 104 ? -6.967 2.156 -11.447 1.00 94.31 104 LEU A N 1
ATOM 792 C CA . LEU A 1 104 ? -7.398 0.749 -11.569 1.00 94.31 104 LEU A CA 1
ATOM 793 C C . LEU A 1 104 ? -6.686 -0.044 -12.676 1.00 94.31 104 LEU A C 1
ATOM 795 O O . LEU A 1 104 ? -6.365 -1.211 -12.483 1.00 94.31 104 LEU A O 1
ATOM 799 N N . MET A 1 105 ? -6.427 0.596 -13.816 1.00 95.12 105 MET A N 1
ATOM 800 C CA . MET A 1 105 ? -5.786 -0.038 -14.975 1.00 95.12 105 MET A CA 1
ATOM 801 C C . MET A 1 105 ? -4.261 0.111 -14.966 1.00 95.12 105 MET A C 1
ATOM 803 O O . MET A 1 105 ? -3.613 -0.130 -15.982 1.00 95.12 105 MET A O 1
ATOM 807 N N . VAL A 1 106 ? -3.671 0.562 -13.855 1.00 95.19 106 VAL A N 1
ATOM 808 C CA . VAL A 1 106 ? -2.216 0.655 -13.747 1.00 95.19 106 VAL A CA 1
ATOM 809 C C . VAL A 1 106 ? -1.636 -0.759 -13.639 1.00 95.19 106 VAL A C 1
ATOM 811 O O . VAL A 1 106 ? -2.071 -1.524 -12.777 1.00 95.19 106 VAL A O 1
ATOM 814 N N . PRO A 1 107 ? -0.650 -1.113 -14.478 1.00 96.19 107 PRO A N 1
ATOM 815 C CA . PRO A 1 107 ? -0.024 -2.428 -14.437 1.00 96.19 107 PRO A CA 1
ATOM 816 C C . PRO A 1 107 ? 0.846 -2.631 -13.193 1.00 96.19 107 PRO A C 1
ATOM 818 O O . PRO A 1 107 ? 1.689 -1.792 -12.837 1.00 96.19 107 PRO A O 1
ATOM 821 N N . LEU A 1 108 ? 0.643 -3.791 -12.569 1.00 96.06 108 LEU A N 1
ATOM 822 C CA . LEU A 1 108 ? 1.484 -4.354 -11.515 1.00 96.06 108 LEU A CA 1
ATOM 823 C C . LEU A 1 108 ? 2.693 -5.061 -12.120 1.00 96.06 108 LEU A C 1
ATOM 825 O O . LEU A 1 108 ? 3.824 -4.876 -11.676 1.00 96.06 108 LEU A O 1
ATOM 829 N N . ASN A 1 109 ? 2.441 -5.842 -13.163 1.00 95.38 109 ASN A N 1
ATOM 830 C CA . ASN A 1 109 ? 3.424 -6.565 -13.953 1.00 95.38 109 ASN A CA 1
ATOM 831 C C . ASN A 1 109 ? 2.895 -6.683 -15.400 1.00 95.38 109 ASN A C 1
ATOM 833 O O . ASN A 1 109 ? 2.044 -5.895 -15.810 1.00 95.38 109 ASN A O 1
ATOM 837 N N . ASP A 1 110 ? 3.418 -7.627 -16.181 1.00 95.19 110 ASP A N 1
ATOM 838 C CA . ASP A 1 110 ? 3.048 -7.795 -17.593 1.00 95.19 110 ASP A CA 1
ATOM 839 C C . ASP A 1 110 ? 1.661 -8.433 -17.806 1.00 95.19 110 ASP A C 1
ATOM 841 O O . ASP A 1 110 ? 1.131 -8.374 -18.913 1.00 95.19 110 ASP A O 1
ATOM 845 N N . ASN A 1 111 ? 1.079 -9.031 -16.763 1.00 96.44 111 ASN A N 1
ATOM 846 C CA . ASN A 1 111 ? -0.167 -9.797 -16.825 1.00 96.44 111 ASN A CA 1
ATOM 847 C C . ASN A 1 111 ? -1.275 -9.236 -15.920 1.00 96.44 111 ASN A C 1
ATOM 849 O O . ASN A 1 111 ? -2.446 -9.411 -16.238 1.00 96.44 111 ASN A O 1
ATOM 853 N N . ASP A 1 112 ? -0.906 -8.569 -14.825 1.00 97.38 112 ASP A N 1
ATOM 854 C CA . ASP A 1 112 ? -1.821 -8.135 -13.770 1.00 97.38 112 ASP A CA 1
ATOM 855 C C . ASP A 1 112 ? -1.889 -6.603 -13.655 1.00 97.38 112 ASP A C 1
ATOM 857 O O . ASP A 1 112 ? -0.896 -5.877 -13.806 1.00 97.38 112 ASP A O 1
ATOM 861 N N . LEU A 1 113 ? -3.070 -6.113 -13.292 1.00 96.81 113 LEU A N 1
ATOM 862 C CA . LEU A 1 113 ? -3.409 -4.715 -13.054 1.00 96.81 113 LEU A CA 1
ATOM 863 C C . LEU A 1 113 ? -3.803 -4.488 -11.586 1.00 96.81 113 LEU A C 1
ATOM 865 O O . LEU A 1 113 ? -4.129 -5.411 -10.845 1.00 96.81 113 LEU A O 1
ATOM 869 N N . ILE A 1 114 ? -3.828 -3.226 -11.152 1.00 95.50 114 ILE A N 1
ATOM 870 C CA . ILE A 1 114 ? -4.273 -2.852 -9.796 1.00 95.50 114 ILE A CA 1
ATOM 871 C C . ILE A 1 114 ? -5.692 -3.353 -9.494 1.00 95.50 114 ILE A C 1
ATOM 873 O O . ILE A 1 114 ? -5.966 -3.740 -8.359 1.00 95.50 114 ILE A O 1
ATOM 877 N N . ILE A 1 115 ? -6.593 -3.365 -10.482 1.00 95.94 115 ILE A N 1
ATOM 878 C CA . ILE A 1 115 ? -7.962 -3.874 -10.312 1.00 95.94 115 ILE A CA 1
ATOM 879 C C . ILE A 1 115 ? -8.004 -5.359 -9.927 1.00 95.94 115 ILE A C 1
ATOM 881 O O . ILE A 1 115 ? -8.923 -5.761 -9.221 1.00 95.94 115 ILE A O 1
ATOM 885 N N . ASP A 1 116 ? -6.987 -6.146 -10.286 1.00 95.38 116 ASP A N 1
ATOM 886 C CA . ASP A 1 116 ? -6.918 -7.578 -9.963 1.00 95.38 116 ASP A CA 1
ATOM 887 C C . ASP A 1 116 ? -6.619 -7.839 -8.472 1.00 95.38 116 ASP A C 1
ATOM 889 O O . ASP A 1 116 ? -6.757 -8.962 -7.981 1.00 95.38 116 ASP A O 1
ATOM 893 N N . LEU A 1 117 ? -6.269 -6.791 -7.710 1.00 92.06 117 LEU A N 1
ATOM 894 C CA . LEU A 1 117 ? -6.208 -6.829 -6.243 1.00 92.06 117 LEU A CA 1
ATOM 895 C C . LEU A 1 117 ? -7.600 -6.825 -5.591 1.00 92.06 117 LEU A C 1
ATOM 897 O O . LEU A 1 117 ? -7.718 -7.156 -4.410 1.00 92.06 117 LEU A O 1
ATOM 901 N N . ILE A 1 118 ? -8.643 -6.420 -6.322 1.00 91.69 118 ILE A N 1
ATOM 902 C CA . ILE A 1 118 ? -10.004 -6.258 -5.805 1.00 91.69 118 ILE A CA 1
ATOM 903 C C . ILE A 1 118 ? -10.766 -7.573 -6.005 1.00 91.69 118 ILE A C 1
ATOM 905 O O . ILE A 1 118 ? -10.960 -8.017 -7.134 1.00 91.69 118 ILE A O 1
ATOM 909 N N . LYS A 1 119 ? -11.205 -8.195 -4.906 1.00 75.44 119 LYS A N 1
ATOM 910 C CA . LYS A 1 119 ? -11.958 -9.458 -4.893 1.00 75.44 119 LYS A CA 1
ATOM 911 C C . LYS A 1 119 ? -13.237 -9.336 -4.082 1.00 75.44 119 LYS A C 1
ATOM 913 O O . LYS A 1 119 ? -13.192 -8.649 -3.035 1.00 75.44 119 LYS A O 1
#

Secondary structure (DSSP, 8-state):
--EEEE--SSTTSSHHHHHHHHHHHHT-EEE-SEEES-STT-HHHHHHHH---SS--EEPPSEEESSSS-HHHHHHHTT----GGG-PPPP-SS-EEEEPSS-TT-BSSSS-BGGGG--

Foldseek 3Di:
DAEDEQFDQFPPPCSLVVLLVCCQVQVAEEEEQEFAADPVCTSLNVSVVSHDDDSYDHDDHVYYFHHPDFQAVSQVVVVHAQDLVSSDDDDDPGYYYYYFDTHQQGDNHPPDGSVVNPD